Protein AF-A0A067D7I5-F1 (afdb_monomer)

InterPro domains:
  IPR001563 Peptidase S10, serine carboxypeptidase [PF00450] (2-165)
  IPR001563 Peptidase S10, serine carboxypeptidase [PTHR11802] (3-163)
  IPR029058 Alpha/Beta hydrolase fold [G3DSA:3.40.50.1820] (1-76)
  IPR029058 Alpha/Beta hydrolase fold [SSF53474] (3-165)

Sequence (166 aa):
MQVGNALTDDYHDYLGLFQFWWSAGLISDDTYKQLKLLCDYESFIHPSCTASVSQSNRLLKRMHVVGHASEKYDPCTEKHSVVYFNQPEVQKALHVIPAVALAKWETCRIVLDIYHELIHSGLRIWMFSGDTDAVIPVTSARYSIDALNLPTVKPWRAWYDEGQVG

pLDDT: mean 77.93, std 16.12, range [40.12, 95.25]

Radius of gyration: 19.6 Å; Cα contacts (8 Å, |Δi|>4): 147; chains: 1; bounding box: 44×46×52 Å

Mean predicted aligned error: 10.67 Å

Organism: Citrus sinensis (NCBI:txid2711)

Structure (mmCIF, N/CA/C/O backbone):
data_AF-A0A067D7I5-F1
#
_entry.id   AF-A0A067D7I5-F1
#
loop_
_atom_site.group_PDB
_atom_site.id
_atom_site.type_symbol
_atom_site.label_atom_id
_atom_site.label_alt_id
_atom_site.label_comp_id
_atom_site.label_asym_id
_atom_site.label_entity_id
_atom_site.label_seq_id
_atom_site.pdbx_PDB_ins_code
_atom_site.Cartn_x
_atom_site.Cartn_y
_atom_site.Cartn_z
_atom_site.occupancy
_atom_site.B_iso_or_equiv
_atom_site.auth_seq_id
_atom_site.auth_comp_id
_atom_site.auth_asym_id
_atom_site.auth_atom_id
_atom_site.pdbx_PDB_model_num
ATOM 1 N N . MET A 1 1 ? -11.724 -12.106 1.707 1.00 86.38 1 MET A N 1
ATOM 2 C CA . MET A 1 1 ? -11.006 -11.027 2.418 1.00 86.38 1 MET A CA 1
ATOM 3 C C . MET A 1 1 ? -10.696 -9.914 1.432 1.00 86.38 1 MET A C 1
ATOM 5 O O . MET A 1 1 ? -10.437 -10.227 0.275 1.00 86.38 1 MET A O 1
ATOM 9 N N . GLN A 1 2 ? -10.782 -8.656 1.856 1.00 87.44 2 GLN A N 1
ATOM 10 C CA . GLN A 1 2 ? -10.393 -7.482 1.069 1.00 87.44 2 GLN A CA 1
ATOM 11 C C . GLN A 1 2 ? -9.340 -6.711 1.870 1.00 87.44 2 GLN A C 1
ATOM 13 O O . GLN A 1 2 ? -9.524 -6.556 3.076 1.00 87.44 2 GLN A O 1
ATOM 18 N N . VAL A 1 3 ? -8.258 -6.272 1.227 1.00 87.19 3 VAL A N 1
ATOM 19 C CA . VAL A 1 3 ? -7.177 -5.515 1.873 1.00 87.19 3 VAL A CA 1
ATOM 20 C C . VAL A 1 3 ? -6.744 -4.353 0.990 1.00 87.19 3 VAL A C 1
ATOM 22 O O . VAL A 1 3 ? -6.493 -4.546 -0.199 1.00 87.19 3 VAL A O 1
ATOM 25 N N . GLY A 1 4 ? -6.669 -3.166 1.590 1.00 86.69 4 GLY A N 1
ATOM 26 C CA . GLY A 1 4 ? -6.208 -1.939 0.952 1.00 86.69 4 GLY A CA 1
ATOM 27 C C . GLY A 1 4 ? -4.798 -1.586 1.399 1.00 86.69 4 GLY A C 1
ATOM 28 O O . GLY A 1 4 ? -4.535 -1.669 2.596 1.00 86.69 4 GLY A O 1
ATOM 29 N N . ASN A 1 5 ? -3.926 -1.197 0.462 1.00 85.50 5 ASN A N 1
ATOM 30 C CA . ASN A 1 5 ? -2.568 -0.704 0.740 1.00 85.50 5 ASN A CA 1
ATOM 31 C C . ASN A 1 5 ? -1.825 -1.614 1.736 1.00 85.50 5 ASN A C 1
ATOM 33 O O . ASN A 1 5 ? -1.313 -1.181 2.765 1.00 85.50 5 ASN A O 1
ATOM 37 N N . ALA A 1 6 ? -1.871 -2.916 1.448 1.00 83.75 6 ALA A N 1
ATOM 38 C CA . ALA A 1 6 ? -1.373 -3.955 2.330 1.00 83.75 6 ALA A CA 1
ATOM 39 C C . ALA A 1 6 ? 0.156 -3.917 2.417 1.00 83.75 6 ALA A C 1
ATOM 41 O O . ALA A 1 6 ? 0.813 -4.097 1.396 1.00 83.75 6 ALA A O 1
ATOM 42 N N . LEU A 1 7 ? 0.692 -3.769 3.631 1.00 81.81 7 LEU A N 1
ATOM 43 C CA . LEU A 1 7 ? 2.047 -4.227 3.934 1.00 81.81 7 LEU A CA 1
ATOM 44 C C . LEU A 1 7 ? 2.028 -5.765 3.893 1.00 81.81 7 LEU A C 1
ATOM 46 O O . LEU A 1 7 ? 1.116 -6.388 4.449 1.00 81.81 7 LEU A O 1
ATOM 50 N N . THR A 1 8 ? 2.956 -6.354 3.154 1.00 81.25 8 THR A N 1
ATOM 51 C CA . THR A 1 8 ? 2.948 -7.767 2.750 1.00 81.25 8 THR A CA 1
ATOM 52 C C . THR A 1 8 ? 4.254 -8.480 3.039 1.00 81.25 8 THR A C 1
ATOM 54 O O . THR A 1 8 ? 4.208 -9.623 3.484 1.00 81.25 8 THR A O 1
ATOM 57 N N . ASP A 1 9 ? 5.377 -7.837 2.736 1.00 81.44 9 ASP A N 1
ATOM 58 C CA . ASP A 1 9 ? 6.712 -8.257 3.124 1.00 81.44 9 ASP A CA 1
ATOM 59 C C . ASP A 1 9 ? 7.674 -7.080 2.948 1.00 81.44 9 ASP A C 1
ATOM 61 O O . ASP A 1 9 ? 7.632 -6.350 1.955 1.00 81.44 9 ASP A O 1
ATOM 65 N N . ASP A 1 10 ? 8.575 -6.919 3.912 1.00 80.81 10 ASP A N 1
ATOM 66 C CA . ASP A 1 10 ? 9.454 -5.755 3.986 1.00 80.81 10 ASP A CA 1
ATOM 67 C C . ASP A 1 10 ? 10.277 -5.534 2.694 1.00 80.81 10 ASP A C 1
ATOM 69 O O . ASP A 1 10 ? 10.446 -4.398 2.249 1.00 80.81 10 ASP A O 1
ATOM 73 N N . TYR A 1 11 ? 10.745 -6.606 2.044 1.00 83.75 11 TYR A N 1
ATOM 74 C CA . TYR A 1 11 ? 11.617 -6.515 0.869 1.00 83.75 11 TYR A CA 1
ATOM 75 C C . TYR A 1 11 ? 10.894 -5.948 -0.363 1.00 83.75 11 TYR A C 1
ATOM 77 O O . TYR A 1 11 ? 11.333 -4.948 -0.946 1.00 83.75 11 TYR A O 1
ATOM 85 N N . HIS A 1 12 ? 9.784 -6.566 -0.780 1.00 86.69 12 HIS A N 1
ATOM 86 C CA . HIS A 1 12 ? 9.034 -6.106 -1.953 1.00 86.69 12 HIS A CA 1
ATOM 87 C C . HIS A 1 12 ? 8.353 -4.765 -1.687 1.00 86.69 12 HIS A C 1
ATOM 89 O O . HIS A 1 12 ? 8.267 -3.930 -2.598 1.00 86.69 12 HIS A O 1
ATOM 95 N N . ASP A 1 13 ? 7.950 -4.516 -0.439 1.00 86.00 13 ASP A N 1
ATOM 96 C CA . ASP A 1 13 ? 7.369 -3.242 -0.051 1.00 86.00 13 ASP A CA 1
ATOM 97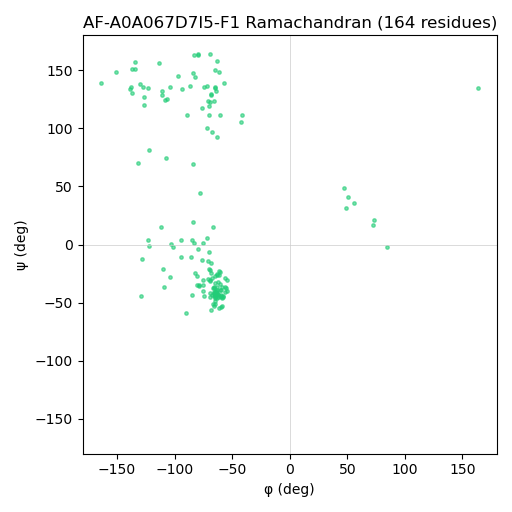 C C . ASP A 1 13 ? 8.387 -2.099 -0.160 1.00 86.00 13 ASP A C 1
ATOM 99 O O . ASP A 1 13 ? 8.047 -1.053 -0.725 1.00 86.00 13 ASP A O 1
ATOM 103 N N . TYR A 1 14 ? 9.647 -2.296 0.248 1.00 85.69 14 TYR A N 1
ATOM 104 C CA . TYR A 1 14 ? 10.714 -1.304 0.051 1.00 85.69 14 TYR A CA 1
ATOM 105 C C . TYR A 1 14 ? 11.092 -1.105 -1.412 1.00 85.69 14 TYR A C 1
ATOM 107 O O . TYR A 1 14 ? 11.236 0.037 -1.868 1.00 85.69 14 TYR A O 1
ATOM 115 N N . LEU A 1 15 ? 11.215 -2.193 -2.172 1.00 88.12 15 LEU A N 1
ATOM 116 C CA . LEU A 1 15 ? 11.519 -2.116 -3.597 1.00 88.12 15 LEU A CA 1
ATOM 117 C C . LEU A 1 15 ? 10.455 -1.291 -4.337 1.00 88.12 15 LEU A C 1
ATOM 119 O O . LEU A 1 15 ? 10.787 -0.396 -5.125 1.00 88.12 15 LEU A O 1
ATOM 123 N N . GLY A 1 16 ? 9.182 -1.556 -4.036 1.00 89.62 16 GLY A N 1
ATOM 124 C CA . GLY A 1 16 ? 8.046 -0.809 -4.555 1.00 89.62 16 GLY A CA 1
ATOM 125 C C . GLY A 1 16 ? 8.030 0.642 -4.099 1.00 89.62 16 GLY A C 1
ATOM 126 O O . GLY A 1 16 ? 7.830 1.528 -4.935 1.00 89.62 16 GLY A O 1
ATOM 127 N N . LEU A 1 17 ? 8.312 0.906 -2.824 1.00 87.56 17 LEU A N 1
ATOM 128 C CA . LEU A 1 17 ? 8.362 2.251 -2.258 1.00 87.56 17 LEU A CA 1
ATOM 129 C C . LEU A 1 17 ? 9.389 3.129 -2.970 1.00 87.56 17 LEU A C 1
ATOM 131 O O . LEU A 1 17 ? 9.070 4.218 -3.455 1.00 87.56 17 LEU A O 1
ATOM 135 N N . PHE A 1 18 ? 10.627 2.649 -3.071 1.00 88.94 18 PHE A N 1
ATOM 136 C CA . PHE A 1 18 ? 11.706 3.407 -3.694 1.00 88.94 18 PHE A CA 1
ATOM 137 C C 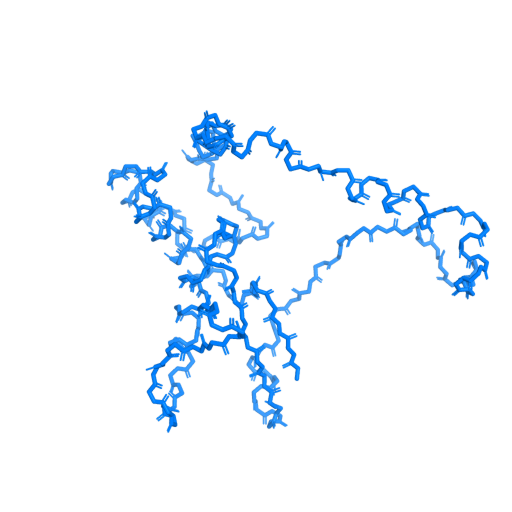. PHE A 1 18 ? 11.457 3.609 -5.186 1.00 88.94 18 PHE A C 1
ATOM 139 O O . PHE A 1 18 ? 11.731 4.692 -5.707 1.00 88.94 18 PHE A O 1
ATOM 146 N N . GLN A 1 19 ? 10.897 2.604 -5.872 1.00 91.50 19 GLN A N 1
ATOM 147 C CA . GLN A 1 19 ? 10.495 2.750 -7.270 1.00 91.50 19 GLN A CA 1
ATOM 148 C C . GLN A 1 19 ? 9.410 3.820 -7.424 1.00 91.50 19 GLN A C 1
ATOM 150 O O . GLN A 1 19 ? 9.512 4.656 -8.324 1.00 91.50 19 GLN A O 1
ATOM 155 N N . PHE A 1 20 ? 8.395 3.818 -6.559 1.00 91.44 20 PHE A N 1
ATOM 156 C CA . PHE A 1 20 ? 7.320 4.802 -6.600 1.00 91.44 20 PHE A CA 1
ATOM 157 C C . PHE A 1 20 ? 7.872 6.210 -6.423 1.00 91.44 20 PHE A C 1
ATOM 159 O O . PHE A 1 20 ? 7.681 7.043 -7.303 1.00 91.44 20 PHE A O 1
ATOM 166 N N . TRP A 1 21 ? 8.637 6.458 -5.356 1.00 88.50 21 TRP A N 1
ATOM 167 C CA . TRP A 1 21 ? 9.231 7.771 -5.099 1.00 88.50 21 TRP A CA 1
ATOM 168 C C . TRP A 1 21 ? 10.090 8.265 -6.259 1.00 88.50 21 TRP A C 1
ATOM 170 O O . TRP A 1 21 ? 10.033 9.444 -6.603 1.00 88.50 21 TRP A O 1
ATOM 180 N N . TRP A 1 22 ? 10.877 7.384 -6.874 1.00 91.12 22 TRP A N 1
ATOM 181 C CA . TRP A 1 22 ? 11.697 7.739 -8.027 1.00 91.12 22 TRP A CA 1
ATOM 182 C C . TRP A 1 22 ? 10.838 8.075 -9.254 1.00 91.12 22 TRP A C 1
ATOM 184 O O . TRP A 1 22 ? 10.974 9.152 -9.831 1.00 91.12 22 TRP A O 1
ATOM 194 N N . SER A 1 23 ? 9.901 7.196 -9.615 1.00 93.06 23 SER A N 1
ATOM 195 C CA . SER A 1 23 ? 9.038 7.372 -10.793 1.00 93.06 23 SER A CA 1
ATOM 196 C C . SER A 1 23 ? 8.051 8.540 -10.668 1.00 93.06 23 SER A C 1
ATOM 198 O O . SER A 1 23 ? 7.716 9.168 -11.669 1.00 93.06 23 SER A O 1
ATOM 200 N N . ALA A 1 24 ? 7.640 8.875 -9.442 1.00 89.19 24 ALA A N 1
ATOM 201 C CA . ALA A 1 24 ? 6.805 10.027 -9.117 1.00 89.19 24 ALA A CA 1
ATOM 202 C C . ALA A 1 24 ? 7.610 11.336 -8.965 1.00 89.19 24 ALA A C 1
ATOM 204 O O . ALA A 1 24 ? 7.036 12.378 -8.653 1.00 89.19 24 ALA A O 1
ATOM 205 N N . GLY A 1 25 ? 8.935 11.307 -9.167 1.00 87.12 25 GLY A N 1
ATOM 206 C CA . GLY A 1 25 ? 9.796 12.493 -9.120 1.00 87.12 25 GLY A CA 1
ATOM 207 C C . GLY A 1 25 ? 10.043 13.055 -7.715 1.00 87.12 25 GLY A C 1
ATOM 208 O O . GLY A 1 25 ? 10.405 14.223 -7.575 1.00 87.12 25 GLY A O 1
ATOM 209 N N . LEU A 1 26 ? 9.851 12.250 -6.669 1.00 84.06 26 LEU A N 1
ATOM 210 C CA . LEU A 1 26 ? 10.039 12.652 -5.270 1.00 84.06 26 LEU A CA 1
ATOM 211 C C . LEU A 1 26 ? 11.503 12.576 -4.821 1.00 84.06 26 LEU A C 1
ATOM 213 O O . LEU A 1 26 ? 11.893 13.281 -3.889 1.00 84.06 26 LEU A O 1
ATOM 217 N N . ILE A 1 27 ? 12.311 11.739 -5.476 1.00 83.38 27 ILE A N 1
ATOM 218 C CA . ILE A 1 27 ? 13.741 11.541 -5.196 1.00 83.38 27 ILE A CA 1
ATOM 219 C C . ILE A 1 27 ? 14.562 11.538 -6.492 1.00 83.38 27 ILE A C 1
ATOM 221 O O . ILE A 1 27 ? 14.039 11.253 -7.566 1.00 83.38 27 ILE A O 1
ATOM 225 N N . SER A 1 28 ? 15.860 11.843 -6.393 1.00 87.75 28 SER A N 1
ATOM 226 C CA . SER A 1 28 ? 16.780 11.789 -7.536 1.00 87.75 28 SER A CA 1
ATOM 227 C C . SER A 1 28 ? 17.250 10.362 -7.840 1.00 87.75 28 SER A C 1
ATOM 229 O O . SER A 1 28 ? 17.181 9.477 -6.985 1.00 87.75 28 SER A O 1
ATOM 231 N N . ASP A 1 29 ? 17.809 10.157 -9.036 1.00 91.62 29 ASP A N 1
ATOM 232 C CA . ASP A 1 29 ? 18.437 8.893 -9.447 1.00 91.62 29 ASP A CA 1
ATOM 233 C C . ASP A 1 29 ? 19.519 8.419 -8.465 1.00 91.62 29 ASP A C 1
ATOM 235 O O . ASP A 1 29 ? 19.626 7.226 -8.179 1.00 91.62 29 ASP A O 1
ATOM 239 N N . ASP A 1 30 ? 20.326 9.343 -7.938 1.00 88.50 30 ASP A N 1
ATOM 240 C CA . ASP A 1 30 ? 21.393 9.016 -6.989 1.00 88.50 30 ASP A CA 1
ATOM 241 C C . ASP A 1 30 ? 20.820 8.571 -5.641 1.00 88.50 30 ASP A C 1
ATOM 243 O O . ASP A 1 30 ? 21.275 7.575 -5.076 1.00 88.50 30 ASP A O 1
ATOM 247 N N . THR A 1 31 ? 19.775 9.250 -5.157 1.00 84.19 31 THR A N 1
ATOM 248 C CA . THR A 1 31 ? 19.056 8.840 -3.946 1.00 84.19 31 THR A CA 1
ATOM 249 C C . THR A 1 31 ? 18.409 7.470 -4.138 1.00 84.19 31 THR A C 1
ATOM 251 O O . THR A 1 31 ? 18.534 6.618 -3.265 1.00 84.19 31 THR A O 1
ATOM 254 N N . TYR A 1 32 ? 17.779 7.215 -5.286 1.00 87.88 32 TYR A N 1
ATOM 255 C CA . TYR A 1 32 ? 17.171 5.920 -5.597 1.00 87.88 32 TYR A CA 1
ATOM 256 C C . TYR A 1 32 ? 18.195 4.775 -5.582 1.00 87.88 32 TYR A C 1
ATOM 258 O O . TYR A 1 32 ? 17.957 3.740 -4.958 1.00 87.88 32 TYR A O 1
ATOM 266 N N . LYS A 1 33 ? 19.371 4.970 -6.195 1.00 87.88 33 LYS A N 1
ATOM 267 C CA . LYS A 1 33 ? 20.467 3.983 -6.170 1.00 87.88 33 LYS A CA 1
ATOM 268 C C . LYS A 1 33 ? 20.977 3.722 -4.754 1.00 87.88 33 LYS A C 1
ATOM 270 O O . LYS A 1 33 ? 21.221 2.572 -4.401 1.00 87.88 33 LYS A O 1
ATOM 275 N N . GLN A 1 34 ? 21.143 4.772 -3.950 1.00 85.56 34 GLN A N 1
ATOM 276 C CA . GLN A 1 34 ? 21.597 4.632 -2.566 1.00 85.56 34 GLN A CA 1
ATOM 277 C C . GLN A 1 34 ? 20.583 3.888 -1.700 1.00 85.56 34 GLN A C 1
ATOM 279 O O . GLN A 1 34 ? 20.979 3.009 -0.942 1.00 85.56 34 GLN A O 1
ATOM 284 N N . LEU A 1 35 ? 19.293 4.211 -1.827 1.00 82.81 35 LEU A N 1
ATOM 285 C CA . LEU A 1 35 ? 18.230 3.551 -1.070 1.00 82.81 35 LEU A CA 1
ATOM 286 C C . LEU A 1 35 ? 18.188 2.051 -1.354 1.00 82.81 35 LEU A C 1
ATOM 288 O O . LEU A 1 35 ? 18.157 1.275 -0.406 1.00 82.81 35 LEU A O 1
ATOM 292 N N . LYS A 1 36 ? 18.303 1.654 -2.626 1.00 82.19 36 LYS A N 1
ATOM 293 C CA . LYS A 1 36 ? 18.381 0.236 -2.993 1.00 82.19 36 LYS A CA 1
ATOM 294 C C . LYS A 1 36 ? 19.568 -0.482 -2.352 1.00 82.19 36 LYS A C 1
ATOM 296 O O . LYS A 1 36 ? 19.449 -1.548 -1.775 1.00 82.19 36 LYS A O 1
ATOM 301 N N . LEU A 1 37 ? 20.750 0.125 -2.394 1.00 81.94 37 LEU A N 1
ATOM 302 C CA . LEU A 1 37 ? 21.943 -0.520 -1.839 1.00 81.94 37 LEU A CA 1
ATOM 303 C C . LEU A 1 37 ? 21.931 -0.624 -0.309 1.00 81.94 37 LEU A C 1
ATOM 305 O O . LEU A 1 37 ? 22.556 -1.529 0.238 1.00 81.94 37 LEU A O 1
ATOM 309 N N . LEU A 1 38 ? 21.289 0.326 0.372 1.00 78.38 38 LEU A N 1
ATOM 310 C CA . LEU A 1 38 ? 21.410 0.482 1.820 1.00 78.38 38 LEU A CA 1
ATOM 311 C C . LEU A 1 38 ? 20.204 -0.030 2.601 1.00 78.38 38 LEU A C 1
ATOM 313 O O . LEU A 1 38 ? 20.384 -0.395 3.757 1.00 78.38 38 LEU A O 1
ATOM 317 N N . CYS A 1 39 ? 19.005 -0.020 2.015 1.00 77.06 39 CYS A N 1
ATOM 318 C CA . CYS A 1 39 ? 17.770 -0.246 2.762 1.00 77.06 39 CYS A CA 1
ATOM 319 C C . CYS A 1 39 ? 16.917 -1.423 2.243 1.00 77.06 39 CYS A C 1
ATOM 321 O O . CYS A 1 39 ? 15.839 -1.638 2.783 1.00 77.06 39 CYS A O 1
ATOM 323 N N . ASP A 1 40 ? 17.359 -2.189 1.234 1.00 69.62 40 ASP A N 1
ATOM 324 C CA . ASP A 1 40 ? 16.553 -3.274 0.631 1.00 69.62 40 ASP A CA 1
ATOM 325 C C . ASP A 1 40 ? 16.165 -4.399 1.620 1.00 69.62 40 ASP A C 1
ATOM 327 O O . ASP A 1 40 ? 15.175 -5.081 1.396 1.00 69.62 40 ASP A O 1
ATOM 331 N N . TYR A 1 41 ? 16.912 -4.599 2.714 1.00 69.50 41 TYR A N 1
ATOM 332 C CA . TYR A 1 41 ? 16.660 -5.658 3.717 1.00 69.50 41 TYR A CA 1
ATOM 333 C C . TYR A 1 41 ? 16.208 -5.120 5.079 1.00 69.50 41 TYR A C 1
ATOM 335 O O . TYR A 1 41 ? 16.302 -5.808 6.097 1.00 69.50 41 TYR A O 1
ATOM 343 N N . GLU A 1 42 ? 15.798 -3.860 5.118 1.00 72.69 42 GLU A N 1
ATOM 344 C CA . GLU A 1 42 ? 15.330 -3.221 6.341 1.00 72.69 42 GLU A CA 1
ATOM 345 C C . GLU A 1 42 ? 13.893 -3.620 6.639 1.00 72.69 42 GLU A C 1
ATOM 347 O O . GLU A 1 42 ? 13.191 -4.095 5.754 1.00 72.69 42 GLU A O 1
ATOM 352 N N . SER A 1 43 ? 13.445 -3.399 7.876 1.00 67.44 43 SER A N 1
ATOM 353 C CA . SER A 1 43 ? 12.035 -3.581 8.213 1.00 67.44 43 SER A CA 1
ATOM 354 C C . SER A 1 43 ? 11.266 -2.274 8.092 1.00 67.44 43 SER A C 1
ATOM 356 O O . SER A 1 43 ? 11.693 -1.256 8.642 1.00 67.44 43 SER A O 1
ATOM 358 N N . PHE A 1 44 ? 10.097 -2.308 7.449 1.00 65.25 44 PHE A N 1
ATOM 359 C CA . PHE A 1 44 ? 9.205 -1.154 7.352 1.00 65.25 44 PHE A CA 1
ATOM 360 C C . PHE A 1 44 ? 8.714 -0.720 8.740 1.00 65.25 44 PHE A C 1
ATOM 362 O O . PHE A 1 44 ? 8.528 0.467 9.015 1.00 65.25 44 PHE A O 1
ATOM 369 N N . ILE A 1 45 ? 8.557 -1.690 9.643 1.00 61.09 45 ILE A N 1
ATOM 370 C CA . ILE A 1 45 ? 8.111 -1.493 11.026 1.00 61.09 45 ILE A CA 1
ATOM 371 C C . ILE A 1 45 ? 9.251 -0.990 11.923 1.00 61.09 45 ILE A C 1
ATOM 373 O O . ILE A 1 45 ? 9.032 -0.178 12.828 1.00 61.09 45 ILE A O 1
ATOM 377 N N . HIS A 1 46 ? 10.477 -1.449 11.671 1.00 60.34 46 HIS A N 1
ATOM 378 C CA . HIS A 1 46 ? 11.665 -1.105 12.453 1.00 60.34 46 HIS A CA 1
ATOM 379 C C . HIS A 1 46 ? 12.833 -0.683 11.549 1.00 60.34 46 HIS A C 1
ATOM 381 O O . HIS A 1 46 ? 13.827 -1.406 11.456 1.00 60.34 46 HIS A O 1
ATOM 387 N N . PRO A 1 47 ? 12.751 0.492 10.899 1.00 62.72 47 PRO A N 1
ATOM 388 C CA . PRO A 1 47 ? 13.790 0.927 9.980 1.00 62.72 47 PRO A CA 1
ATOM 389 C C . PRO A 1 47 ? 15.064 1.279 10.753 1.00 62.72 47 PRO A C 1
ATOM 391 O O . PRO A 1 47 ? 15.075 2.201 11.574 1.00 62.72 47 PRO A O 1
ATOM 394 N N . SER A 1 48 ? 16.162 0.582 10.469 1.00 60.34 48 SER A N 1
ATOM 395 C CA . SER A 1 48 ? 17.501 0.914 10.966 1.00 60.34 48 SER A CA 1
ATOM 396 C C . SER A 1 48 ? 18.298 1.777 9.973 1.00 60.34 48 SER A C 1
ATOM 398 O O . SER A 1 48 ? 19.291 2.414 10.346 1.00 60.34 48 SER A O 1
ATOM 400 N N . CYS A 1 49 ? 17.794 1.916 8.738 1.00 64.38 49 CYS A N 1
ATOM 401 C CA . CYS A 1 49 ? 18.337 2.80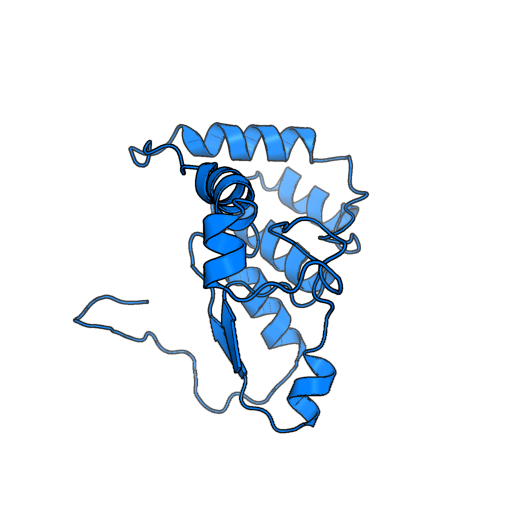3 7.708 1.00 64.38 49 CYS A CA 1
ATOM 402 C C . CYS A 1 49 ? 18.259 4.284 8.127 1.00 64.38 49 CYS A C 1
ATOM 404 O O . CYS A 1 49 ? 17.283 4.992 7.885 1.00 64.38 49 CYS A O 1
ATOM 406 N N . THR A 1 50 ? 19.322 4.799 8.742 1.00 54.72 50 THR A N 1
ATOM 407 C CA . THR A 1 50 ? 19.426 6.207 9.174 1.00 54.72 50 THR A CA 1
ATOM 408 C C . THR A 1 50 ? 19.919 7.152 8.072 1.00 54.72 50 THR A C 1
ATOM 410 O O . THR A 1 50 ? 19.817 8.373 8.216 1.00 54.72 50 THR A O 1
ATOM 413 N N . ALA A 1 51 ? 20.409 6.621 6.947 1.00 51.84 51 ALA A N 1
ATOM 414 C CA . ALA A 1 51 ? 21.092 7.397 5.910 1.00 51.84 51 ALA A CA 1
ATOM 415 C C . ALA A 1 51 ? 20.182 8.370 5.125 1.00 51.84 51 ALA A C 1
ATOM 417 O O . ALA A 1 51 ? 20.681 9.359 4.590 1.00 51.84 51 ALA A O 1
ATOM 418 N N . SER A 1 52 ? 18.859 8.158 5.086 1.00 50.56 52 SER A N 1
ATOM 419 C CA . SER A 1 52 ? 17.939 8.980 4.274 1.00 50.56 52 SER A CA 1
ATOM 420 C C . SER A 1 52 ? 16.735 9.554 5.022 1.00 50.56 52 SER A C 1
ATOM 422 O O . SER A 1 52 ? 16.109 10.481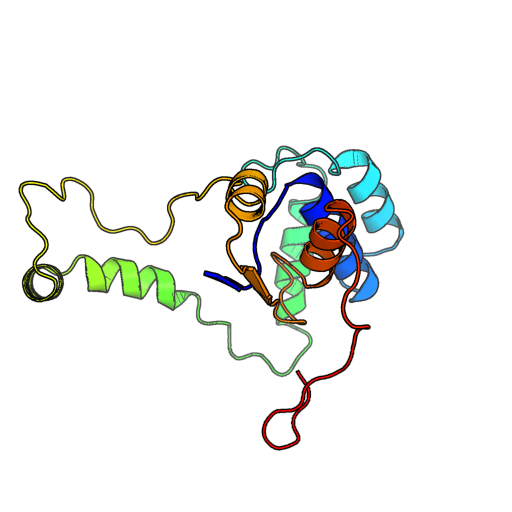 4.513 1.00 50.56 52 SER A O 1
ATOM 424 N N . VAL A 1 53 ? 16.435 9.111 6.249 1.00 49.44 53 VAL A N 1
ATOM 425 C CA . VAL A 1 53 ? 15.259 9.577 7.016 1.00 49.44 53 VAL A CA 1
ATOM 426 C C . VAL A 1 53 ? 15.261 11.103 7.188 1.00 49.44 53 VAL A C 1
ATOM 428 O O . VAL A 1 53 ? 14.205 11.730 7.221 1.00 49.44 53 VAL A O 1
ATOM 431 N N . SER A 1 54 ? 16.433 11.749 7.209 1.00 46.22 54 SER A N 1
ATOM 432 C CA . SER A 1 54 ? 16.538 13.215 7.256 1.00 46.22 54 SER A CA 1
ATOM 433 C C . SER A 1 54 ? 16.227 13.921 5.922 1.00 46.22 54 SER A C 1
ATOM 435 O O . SER A 1 54 ? 15.706 15.039 5.946 1.00 46.22 54 SER A O 1
ATOM 437 N N . GLN A 1 55 ? 16.498 13.294 4.771 1.00 48.56 55 GLN A N 1
ATOM 438 C CA . GLN A 1 55 ? 16.173 13.825 3.440 1.00 48.56 55 GLN A CA 1
ATOM 439 C C . GLN A 1 55 ? 14.735 13.479 3.041 1.00 48.56 55 GLN A C 1
ATOM 441 O O . GLN A 1 55 ? 14.001 14.372 2.625 1.00 48.56 55 GLN A O 1
ATOM 446 N N . SER A 1 56 ? 14.283 12.249 3.285 1.00 50.47 56 SER A N 1
ATOM 447 C CA . SER A 1 56 ? 12.913 11.793 3.021 1.00 50.47 56 SER A CA 1
ATOM 448 C C . SER A 1 56 ? 11.888 12.563 3.860 1.00 50.47 56 SER A C 1
ATOM 450 O O . SER A 1 56 ? 10.901 13.052 3.317 1.00 50.47 56 SER A O 1
ATOM 452 N N . ASN A 1 57 ? 12.165 12.833 5.147 1.00 48.91 57 ASN A N 1
ATOM 453 C CA . ASN A 1 57 ? 11.309 13.702 5.971 1.00 48.91 57 ASN A CA 1
ATOM 454 C C . ASN A 1 57 ? 11.280 15.163 5.493 1.00 48.91 57 ASN A C 1
ATOM 456 O O . ASN A 1 57 ? 10.307 15.873 5.744 1.00 48.91 57 ASN A O 1
ATOM 460 N N . ARG A 1 58 ? 12.336 15.653 4.829 1.00 46.81 58 ARG A N 1
ATOM 461 C CA . ARG A 1 58 ? 12.349 16.997 4.222 1.00 46.81 58 ARG A CA 1
ATOM 462 C C . ARG A 1 58 ? 11.591 17.025 2.894 1.00 46.81 58 ARG A C 1
ATOM 464 O O . ARG A 1 58 ? 10.944 18.030 2.607 1.00 46.81 58 ARG A O 1
ATOM 471 N N . LEU A 1 59 ? 11.646 15.946 2.116 1.00 49.62 59 LEU A N 1
ATOM 472 C CA . LEU A 1 59 ? 10.961 15.804 0.829 1.00 49.62 59 LEU A CA 1
ATOM 473 C C . LEU A 1 59 ? 9.452 15.575 1.010 1.00 49.62 59 LEU A C 1
ATOM 475 O O . LEU A 1 59 ? 8.672 16.309 0.413 1.00 49.62 59 LEU A O 1
ATOM 479 N N . LEU A 1 60 ? 9.029 14.713 1.943 1.00 48.91 60 LEU A N 1
ATOM 480 C CA . LEU A 1 60 ? 7.618 14.554 2.346 1.00 48.91 60 LEU A CA 1
ATOM 481 C C . LEU A 1 60 ? 7.024 15.858 2.917 1.00 48.91 60 LEU A C 1
ATOM 483 O O . LEU A 1 60 ? 5.865 16.195 2.670 1.00 48.91 60 LEU A O 1
ATOM 487 N N . LYS A 1 61 ? 7.834 16.665 3.620 1.00 47.09 61 LYS A N 1
ATOM 488 C CA . LYS A 1 61 ? 7.441 18.022 4.046 1.00 47.09 61 LYS A CA 1
ATOM 489 C C . LYS A 1 61 ? 7.350 19.024 2.889 1.00 47.09 61 LYS A C 1
ATOM 491 O O . LYS A 1 61 ? 6.557 19.954 2.979 1.00 47.09 61 LYS A O 1
ATOM 496 N N . ARG A 1 62 ? 8.135 18.864 1.816 1.00 45.19 62 ARG A N 1
ATOM 497 C CA . ARG A 1 62 ? 8.078 19.712 0.606 1.00 45.19 62 ARG A CA 1
ATOM 498 C C . ARG A 1 62 ? 6.946 19.329 -0.346 1.00 45.19 62 ARG A C 1
ATOM 500 O O . ARG A 1 62 ? 6.435 20.205 -1.036 1.00 45.19 62 ARG A O 1
ATOM 507 N N . MET A 1 63 ? 6.523 18.067 -0.342 1.00 45.72 63 MET A N 1
ATOM 508 C CA . MET A 1 63 ? 5.392 17.565 -1.131 1.00 45.72 63 MET A CA 1
ATOM 509 C C . MET A 1 63 ? 4.061 18.240 -0.752 1.00 45.72 63 MET A C 1
ATOM 511 O O . MET A 1 63 ? 3.176 18.367 -1.585 1.00 45.72 63 MET A O 1
ATOM 515 N N . HIS A 1 64 ? 3.968 18.795 0.461 1.00 47.62 64 HIS A N 1
ATOM 516 C CA . HIS A 1 64 ? 2.851 19.633 0.913 1.00 47.62 64 HIS A CA 1
ATOM 517 C C . HIS A 1 64 ? 2.767 21.025 0.246 1.00 47.62 64 HIS A C 1
ATOM 519 O O . HIS A 1 64 ? 1.830 21.767 0.530 1.00 47.62 64 HIS A O 1
ATOM 525 N N . VAL A 1 65 ? 3.744 21.432 -0.577 1.00 44.88 65 VAL A N 1
ATOM 526 C CA . VAL A 1 65 ? 3.848 22.819 -1.085 1.00 44.88 65 VAL A CA 1
ATOM 527 C C . VAL A 1 65 ? 3.542 22.940 -2.585 1.00 44.88 65 VAL A C 1
ATOM 529 O O . VAL A 1 65 ? 3.172 24.021 -3.039 1.00 44.88 65 VAL A O 1
ATOM 532 N N . VAL A 1 66 ? 3.643 21.863 -3.372 1.00 41.62 66 VAL A N 1
ATOM 533 C CA . VAL A 1 66 ? 3.441 21.909 -4.834 1.00 41.62 66 VAL A CA 1
ATOM 534 C C . VAL A 1 66 ? 2.116 21.248 -5.206 1.00 41.62 66 VAL A C 1
ATOM 536 O O . VAL A 1 66 ? 2.062 20.132 -5.703 1.00 41.62 66 VAL A O 1
ATOM 539 N N . GLY A 1 67 ? 1.030 21.962 -4.933 1.00 40.12 67 GLY A N 1
ATOM 540 C CA . GLY A 1 67 ? -0.319 21.587 -5.336 1.00 40.12 67 GLY A CA 1
ATOM 541 C C . GLY A 1 67 ? -1.341 22.374 -4.531 1.00 40.12 67 GLY A C 1
ATOM 542 O O . GLY A 1 67 ? -1.231 22.469 -3.315 1.00 40.12 67 GLY A O 1
ATOM 543 N N . HIS A 1 68 ? -2.367 22.917 -5.185 1.00 40.44 68 HIS A N 1
ATOM 544 C CA . HIS A 1 68 ? -3.541 23.489 -4.508 1.00 40.44 68 HIS A CA 1
ATOM 545 C C . HIS A 1 68 ? -4.391 22.424 -3.771 1.00 40.44 68 HIS A C 1
ATOM 547 O O . HIS A 1 68 ? -5.494 22.717 -3.332 1.00 40.44 68 HIS A O 1
ATOM 553 N N . ALA A 1 69 ? -3.860 21.216 -3.552 1.00 42.31 69 ALA A N 1
ATOM 554 C CA . ALA A 1 69 ? -4.299 20.284 -2.516 1.00 42.31 69 ALA A CA 1
ATOM 555 C C . ALA A 1 69 ? -3.737 20.704 -1.139 1.00 42.31 69 ALA A C 1
ATOM 557 O O . ALA A 1 69 ? -3.217 19.894 -0.379 1.00 42.31 69 ALA A O 1
ATOM 558 N N . SER A 1 70 ? -3.800 22.004 -0.829 1.00 42.94 70 SER A N 1
ATOM 559 C CA . SER A 1 70 ? -3.397 22.567 0.461 1.00 42.94 70 SER A CA 1
ATOM 560 C C . SER A 1 70 ? -4.511 22.477 1.505 1.00 42.94 70 SER A C 1
ATOM 562 O O . SER A 1 70 ? -4.482 23.209 2.498 1.00 42.94 70 SER A O 1
ATOM 564 N N . GLU A 1 71 ? -5.505 21.610 1.309 1.00 44.72 71 GLU A N 1
ATOM 565 C CA . GLU A 1 71 ? -6.190 21.054 2.464 1.00 44.72 71 GLU A CA 1
ATOM 566 C C . GLU A 1 71 ? -5.162 20.179 3.162 1.00 44.72 71 GLU A C 1
ATOM 568 O O . GLU A 1 71 ? -4.847 19.069 2.747 1.00 44.72 71 GLU A O 1
ATOM 573 N N . LYS A 1 72 ? -4.542 20.772 4.181 1.00 42.78 72 LYS A N 1
ATOM 574 C CA . LYS A 1 72 ? -3.707 20.095 5.161 1.00 42.78 72 LYS A CA 1
ATOM 575 C C . LYS A 1 72 ? -4.429 18.796 5.517 1.00 42.78 72 LYS A C 1
ATOM 577 O O . LYS A 1 72 ? -5.449 18.890 6.193 1.00 42.78 72 LYS A O 1
ATOM 582 N N . TYR A 1 73 ? -3.941 17.647 5.022 1.00 47.69 73 TYR A N 1
ATOM 583 C CA . TYR A 1 73 ? -4.439 16.322 5.403 1.00 47.69 73 TYR A CA 1
ATOM 584 C C . TYR A 1 73 ? -4.663 16.379 6.899 1.00 47.69 73 TYR A C 1
ATOM 586 O O . TYR A 1 73 ? -3.690 16.618 7.612 1.00 47.69 73 TYR A O 1
ATOM 594 N N . ASP A 1 74 ? -5.917 16.325 7.343 1.00 49.50 74 ASP A N 1
ATOM 595 C CA . ASP A 1 74 ? -6.224 16.550 8.741 1.00 49.50 74 ASP A CA 1
ATOM 596 C C . ASP A 1 74 ? -5.730 15.319 9.506 1.00 49.50 74 ASP A C 1
ATOM 598 O O . ASP A 1 74 ? -6.407 14.287 9.509 1.00 49.50 74 ASP A O 1
ATOM 602 N N . PRO A 1 75 ? -4.552 15.371 10.164 1.00 51.53 75 PRO A N 1
ATOM 603 C CA . PRO A 1 75 ? -4.047 14.217 10.893 1.00 51.53 75 PRO A CA 1
ATOM 604 C C . PRO A 1 75 ? -4.871 13.992 12.172 1.00 51.53 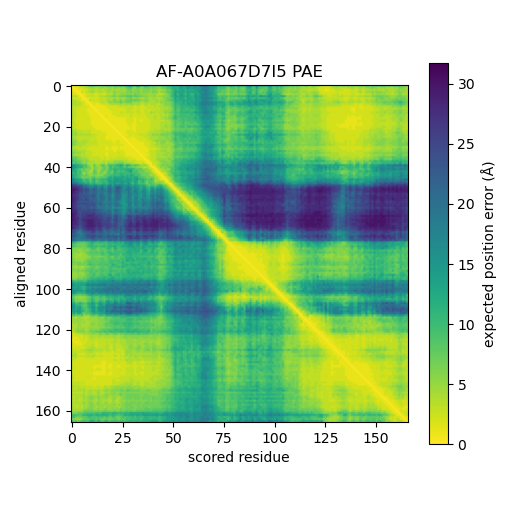75 PRO A C 1
ATOM 606 O O . PRO A 1 75 ? -4.504 13.183 13.026 1.00 51.53 75 PRO A O 1
ATOM 609 N N . CYS A 1 76 ? -5.947 14.759 12.371 1.00 51.38 76 CYS A N 1
ATOM 610 C CA . CYS A 1 76 ? -6.730 14.736 13.580 1.00 51.38 76 CYS A CA 1
ATOM 611 C C . CYS A 1 76 ? -7.722 13.569 13.651 1.00 51.38 76 CYS A C 1
ATOM 613 O O . CYS A 1 76 ? -8.278 13.373 14.724 1.00 51.38 76 CYS A O 1
ATOM 615 N N . THR A 1 77 ? -7.889 12.711 12.639 1.00 62.44 77 THR A N 1
ATOM 616 C CA . THR A 1 77 ? -8.698 11.481 12.797 1.00 62.44 77 THR A CA 1
ATOM 617 C C . THR A 1 77 ? -8.171 10.585 13.910 1.00 62.44 77 THR A C 1
ATOM 619 O O . THR A 1 77 ? -8.952 10.132 14.742 1.00 62.44 77 THR A O 1
ATOM 622 N N . GLU A 1 78 ? -6.857 10.381 13.997 1.00 69.62 78 GLU A N 1
ATOM 623 C CA . GLU A 1 78 ? -6.259 9.530 15.026 1.00 69.62 78 GLU A CA 1
ATOM 624 C C . GLU A 1 78 ? -6.459 10.120 16.427 1.00 69.62 78 GLU A C 1
ATOM 626 O O . GLU A 1 78 ? -7.005 9.472 17.320 1.00 69.62 78 GLU A O 1
ATOM 631 N N . LYS A 1 79 ? -6.066 11.385 16.621 1.00 75.44 79 LYS A N 1
ATOM 632 C CA . LYS A 1 79 ? -6.169 12.058 17.924 1.00 75.44 79 LYS A CA 1
ATOM 633 C C . LYS A 1 79 ? -7.619 12.214 18.368 1.00 75.44 79 LYS A C 1
ATOM 635 O O . LYS A 1 79 ? -7.914 12.002 19.543 1.00 75.44 79 LYS A O 1
ATOM 640 N N . HIS A 1 80 ? -8.522 12.554 17.448 1.00 81.69 80 HIS A N 1
ATOM 641 C CA . HIS A 1 80 ? -9.950 12.625 17.744 1.00 81.69 80 HIS A CA 1
ATOM 642 C C . HIS A 1 80 ? -10.515 11.248 18.086 1.00 81.69 80 HIS A C 1
ATOM 644 O O . HIS A 1 80 ? -11.269 11.149 19.049 1.00 81.69 80 HIS A O 1
ATOM 650 N N . SER A 1 81 ? -10.104 10.192 17.380 1.00 86.31 81 SER A N 1
ATOM 651 C CA . SER A 1 81 ? -10.540 8.818 17.653 1.00 86.31 81 SER A CA 1
ATOM 652 C C . SER A 1 81 ? -10.084 8.349 19.032 1.00 86.31 81 SER A C 1
ATOM 654 O O . SER A 1 81 ? -10.904 7.866 19.808 1.00 86.31 81 SER A O 1
ATOM 656 N N . VAL A 1 82 ? -8.818 8.581 19.401 1.00 86.94 82 VAL A N 1
ATOM 657 C CA . VAL A 1 82 ? -8.308 8.237 20.741 1.00 86.94 82 VAL A CA 1
ATOM 658 C C . VAL A 1 82 ? -9.093 8.964 21.829 1.00 86.94 82 VAL A C 1
ATOM 660 O O . VAL A 1 82 ? -9.456 8.353 22.831 1.00 86.94 82 VAL A O 1
ATOM 663 N N . VAL A 1 83 ? -9.391 10.252 21.649 1.00 88.75 83 VAL A N 1
ATOM 664 C CA . VAL A 1 83 ? -10.200 11.006 22.618 1.00 88.75 83 VAL A CA 1
ATOM 665 C C . VAL A 1 83 ? -11.627 10.459 22.682 1.00 88.75 83 VAL A C 1
ATOM 667 O O . VAL A 1 83 ? -12.121 10.201 23.774 1.00 88.75 83 VAL A O 1
ATOM 670 N N . TYR A 1 84 ? -12.277 10.259 21.536 1.00 89.25 84 TYR A N 1
ATOM 671 C CA . TYR A 1 84 ? -13.674 9.840 21.430 1.00 89.25 84 TYR A CA 1
ATOM 672 C C . TYR A 1 84 ? -13.910 8.427 21.982 1.00 89.25 84 TYR A C 1
ATOM 674 O O . TYR A 1 84 ? -14.752 8.242 22.859 1.00 89.25 84 TYR A O 1
ATOM 682 N N . PHE A 1 85 ? -13.124 7.436 21.552 1.00 90.75 85 PHE A N 1
ATOM 683 C CA . PHE A 1 85 ? -13.294 6.035 21.962 1.00 90.75 85 PHE A CA 1
ATOM 684 C C . PHE A 1 85 ? -12.910 5.762 23.421 1.00 90.75 85 PHE A C 1
ATOM 686 O O . PHE A 1 85 ? -13.277 4.723 23.972 1.00 90.75 85 PHE A O 1
ATOM 693 N N . ASN A 1 86 ? -12.208 6.689 24.077 1.00 91.56 86 ASN A N 1
ATOM 694 C CA . ASN A 1 86 ? -11.917 6.608 25.508 1.00 91.56 86 ASN A CA 1
ATOM 695 C C . ASN A 1 86 ? -12.927 7.375 26.390 1.00 91.56 86 ASN A C 1
ATOM 697 O O . ASN A 1 86 ? -12.753 7.407 27.609 1.00 91.56 86 ASN A O 1
ATOM 701 N N . GLN A 1 87 ? -13.989 7.969 25.827 1.00 93.38 87 GLN A N 1
ATOM 702 C CA . GLN A 1 87 ? -15.065 8.570 26.626 1.00 93.38 87 GLN A CA 1
ATOM 703 C C . GLN A 1 87 ? -15.931 7.483 27.293 1.00 93.38 87 GLN A C 1
ATOM 705 O O . GLN A 1 87 ? -16.329 6.529 26.617 1.00 93.38 87 GLN A O 1
ATOM 710 N N . PRO A 1 88 ? -16.302 7.622 28.584 1.00 91.62 88 PRO A N 1
ATOM 711 C CA . PRO A 1 88 ? -17.092 6.609 29.293 1.00 91.62 88 PRO A CA 1
ATOM 712 C C . PRO A 1 88 ? -18.452 6.328 28.646 1.00 91.62 88 PRO A C 1
ATOM 714 O O . PRO A 1 88 ? -18.913 5.189 28.623 1.00 91.62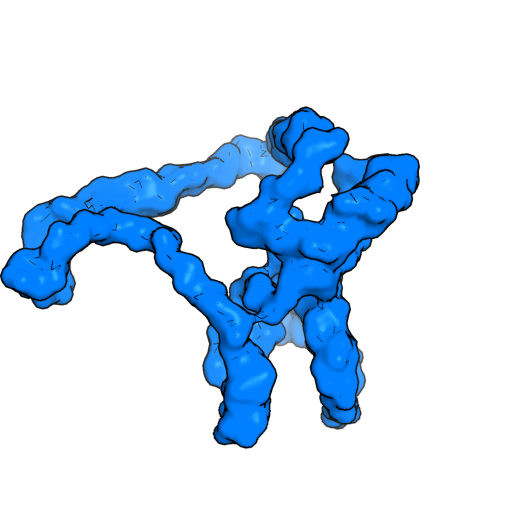 88 PRO A O 1
ATOM 717 N N . GLU A 1 89 ? -19.089 7.364 28.102 1.00 94.44 89 GLU A N 1
ATOM 718 C CA . GLU A 1 89 ? -20.382 7.272 27.417 1.00 94.44 89 GLU A CA 1
ATOM 719 C C . GLU A 1 89 ? -20.279 6.425 26.142 1.00 94.44 89 GLU A C 1
ATOM 721 O O . GLU A 1 89 ? -21.113 5.548 25.914 1.00 94.44 89 GLU A O 1
ATOM 726 N N . VAL A 1 90 ? -19.212 6.627 25.362 1.00 94.56 90 VAL A N 1
ATOM 727 C CA . VAL A 1 90 ? -18.925 5.875 24.132 1.00 94.56 90 VAL A CA 1
ATOM 728 C C . VAL A 1 90 ? -18.560 4.429 24.458 1.00 94.56 90 VAL A C 1
ATOM 730 O O . VAL A 1 90 ? -19.115 3.506 23.866 1.00 94.56 90 VAL A O 1
ATOM 733 N N . GLN A 1 91 ? -17.699 4.199 25.453 1.00 92.56 91 GLN A N 1
ATOM 734 C CA . GLN A 1 91 ? -17.345 2.848 25.899 1.00 92.56 91 GLN A CA 1
ATOM 735 C C . GLN A 1 91 ? -18.559 2.070 26.413 1.00 92.56 91 GLN A C 1
ATOM 737 O O . GLN A 1 91 ? -18.712 0.889 26.104 1.00 92.56 91 GLN A O 1
ATOM 742 N N . LYS A 1 92 ? -19.463 2.736 27.139 1.00 92.12 92 LYS A N 1
ATOM 743 C CA . LYS A 1 92 ? -20.724 2.139 27.586 1.00 92.12 92 LYS A CA 1
ATOM 744 C C . LYS A 1 92 ? -21.632 1.786 26.406 1.00 92.12 92 LYS A C 1
ATOM 746 O O . LYS A 1 92 ? -22.192 0.694 26.400 1.00 92.12 92 LYS A O 1
ATOM 751 N N . ALA A 1 93 ? -21.760 2.672 25.418 1.00 95.25 93 ALA A N 1
ATOM 752 C CA . ALA A 1 93 ? -22.560 2.430 24.215 1.00 95.25 93 ALA A CA 1
ATOM 753 C C . ALA A 1 93 ? -22.006 1.279 23.353 1.00 95.25 93 ALA A C 1
ATOM 755 O O . ALA A 1 93 ? -22.776 0.532 22.756 1.00 95.25 93 ALA A O 1
ATOM 756 N N . LEU A 1 94 ? -20.682 1.103 23.332 1.00 93.69 94 LEU A N 1
ATOM 757 C CA . LEU A 1 94 ? -19.992 -0.009 22.666 1.00 93.69 94 LEU A CA 1
ATOM 758 C C . LEU A 1 94 ? -19.901 -1.280 23.529 1.00 93.69 94 LEU A C 1
ATOM 760 O O . LEU A 1 94 ? -19.279 -2.256 23.114 1.00 93.69 94 LEU A O 1
ATOM 764 N N . HIS A 1 95 ? -20.510 -1.281 24.719 1.00 93.56 95 HIS A N 1
ATOM 765 C CA . HIS A 1 95 ? -20.497 -2.396 25.670 1.00 93.56 95 HIS A CA 1
ATOM 766 C C . HIS A 1 95 ? -19.087 -2.866 26.073 1.00 93.56 95 HIS A C 1
ATOM 768 O O . HIS A 1 95 ? -18.852 -4.055 26.296 1.00 93.56 95 HIS A O 1
ATOM 774 N N . VAL A 1 96 ? -18.138 -1.937 26.198 1.00 90.31 96 VAL A N 1
ATOM 775 C CA . VAL A 1 96 ? -16.795 -2.228 26.710 1.00 90.31 96 VAL A CA 1
ATOM 776 C C . VAL A 1 96 ? -16.900 -2.641 28.178 1.00 90.31 96 VAL A C 1
ATOM 778 O O . VAL A 1 96 ? -17.425 -1.899 29.005 1.00 90.31 96 VAL A O 1
ATOM 781 N N . ILE A 1 97 ? -16.390 -3.829 28.510 1.00 88.31 97 ILE A N 1
ATOM 782 C CA . ILE A 1 97 ? -16.390 -4.364 29.877 1.00 88.31 97 ILE A CA 1
ATOM 783 C C . ILE A 1 97 ? -15.102 -3.905 30.580 1.00 88.31 97 ILE A C 1
ATOM 785 O O . ILE A 1 97 ? -14.028 -4.412 30.237 1.00 88.31 97 ILE A O 1
ATOM 789 N N . PRO A 1 98 ? -15.163 -3.019 31.596 1.00 81.25 98 PRO A N 1
ATOM 790 C CA . PRO A 1 98 ? -13.959 -2.461 32.225 1.00 81.25 98 PRO A CA 1
ATOM 791 C C . PRO A 1 98 ? -13.059 -3.510 32.890 1.00 81.25 98 PRO A C 1
ATOM 793 O O . PRO A 1 98 ? -11.854 -3.317 32.995 1.00 81.25 98 PRO A O 1
ATOM 796 N N . ALA A 1 99 ? -13.631 -4.640 33.318 1.00 80.38 99 ALA A N 1
ATOM 797 C CA . ALA A 1 99 ? -12.882 -5.740 33.924 1.00 80.38 99 ALA A CA 1
ATOM 798 C C . ALA A 1 99 ? -11.980 -6.500 32.928 1.00 80.38 99 ALA A C 1
ATOM 800 O O . ALA A 1 99 ? -11.047 -7.174 33.353 1.00 80.38 99 ALA A O 1
ATOM 801 N N . VAL A 1 100 ? -12.260 -6.410 31.621 1.00 80.88 100 VAL A N 1
ATOM 802 C CA . VAL A 1 100 ? -11.522 -7.117 30.556 1.00 80.88 100 VAL A CA 1
ATOM 803 C C . VAL A 1 100 ? -10.688 -6.140 29.724 1.00 80.88 100 VAL A C 1
ATOM 805 O O . VAL A 1 100 ? -9.565 -6.450 29.332 1.00 80.88 100 VAL A O 1
ATOM 808 N N . ALA A 1 101 ? -11.201 -4.931 29.491 1.00 78.69 101 ALA A N 1
ATOM 809 C CA . ALA A 1 101 ? -10.512 -3.869 28.767 1.00 78.69 101 ALA A CA 1
ATOM 810 C C . ALA A 1 101 ? -9.563 -3.083 29.692 1.00 78.69 101 ALA A C 1
ATOM 812 O O . ALA A 1 101 ? -9.802 -1.924 30.020 1.00 78.69 101 ALA A O 1
ATOM 813 N N . LEU A 1 102 ? -8.479 -3.736 30.129 1.00 73.00 102 LEU A N 1
ATOM 814 C CA . LEU A 1 102 ? -7.470 -3.140 31.020 1.00 73.00 102 LEU A CA 1
ATOM 815 C C . LEU A 1 102 ? -6.651 -2.024 30.348 1.00 73.00 102 LEU A C 1
ATOM 817 O O . LEU A 1 102 ? -6.094 -1.166 31.032 1.00 73.00 102 LEU A O 1
ATOM 821 N N . ALA A 1 103 ? -6.560 -2.046 29.017 1.00 78.62 103 ALA A N 1
ATOM 822 C CA . ALA A 1 103 ? -5.847 -1.047 28.234 1.00 78.62 103 ALA A CA 1
ATOM 823 C C . ALA A 1 103 ? -6.805 0.019 27.690 1.00 78.62 103 ALA A C 1
ATOM 825 O O . ALA A 1 103 ? -7.940 -0.276 27.311 1.00 78.62 103 ALA A O 1
ATOM 826 N N . LYS A 1 104 ? -6.317 1.262 27.615 1.00 83.62 104 LYS A N 1
ATOM 827 C CA . LYS A 1 104 ? -7.001 2.331 26.881 1.00 83.62 104 LYS A CA 1
ATOM 828 C C . LYS A 1 104 ? -7.026 2.000 25.394 1.00 83.62 104 LYS A C 1
ATOM 830 O O . LYS A 1 104 ? -6.114 1.350 24.888 1.00 83.62 104 LYS A O 1
ATOM 835 N N . TRP A 1 105 ? -8.058 2.474 24.707 1.00 85.56 105 TRP A N 1
ATOM 836 C CA . TRP A 1 105 ? -8.151 2.316 23.263 1.00 85.56 105 TRP A CA 1
ATOM 837 C C . TRP A 1 105 ? -7.027 3.101 22.575 1.00 85.56 105 TRP A C 1
ATOM 839 O O . TRP A 1 105 ? -6.787 4.264 22.917 1.00 85.56 105 TRP A O 1
ATOM 849 N N . GLU A 1 106 ? -6.372 2.462 21.608 1.00 82.44 106 GLU A N 1
ATOM 850 C CA . GLU A 1 106 ? -5.303 3.014 20.776 1.00 82.44 106 GLU A CA 1
ATOM 851 C C . GLU A 1 106 ? -5.515 2.606 19.312 1.00 82.44 106 GLU A C 1
ATOM 853 O O . GLU A 1 106 ? -6.109 1.565 19.031 1.00 82.44 106 GLU A O 1
ATOM 858 N N . THR A 1 107 ? -5.046 3.437 18.383 1.00 73.38 107 THR A N 1
ATOM 859 C CA . THR A 1 107 ? -5.388 3.319 16.958 1.00 73.38 107 THR A CA 1
ATOM 860 C C . THR A 1 107 ? -4.670 2.177 16.249 1.00 73.38 107 THR A C 1
ATOM 862 O O . THR A 1 107 ? -5.243 1.566 15.352 1.00 73.38 107 THR A O 1
ATOM 865 N N . CYS A 1 108 ? -3.423 1.880 16.621 1.00 67.00 108 CYS A N 1
ATOM 866 C CA . CYS A 1 108 ? 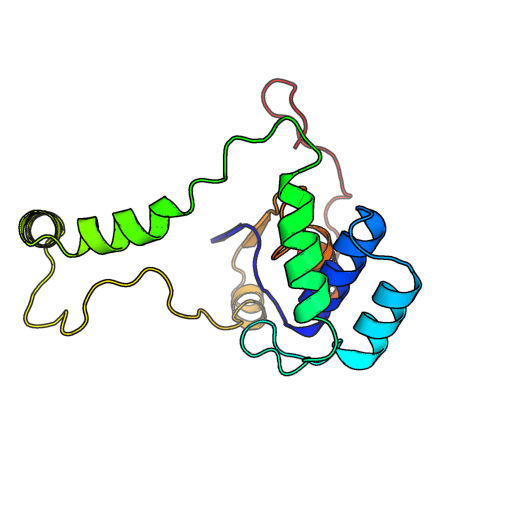-2.608 0.917 15.892 1.00 67.00 108 CYS A CA 1
ATOM 867 C C . CYS A 1 108 ? -2.047 -0.164 16.817 1.00 67.00 108 CYS A C 1
ATOM 869 O O . CYS A 1 108 ? -1.372 0.126 17.803 1.00 67.00 108 CYS A O 1
ATOM 871 N N . ARG A 1 109 ? -2.295 -1.422 16.445 1.00 60.62 109 ARG A N 1
ATOM 872 C CA . ARG A 1 109 ? -1.550 -2.598 16.899 1.00 60.62 109 ARG A CA 1
ATOM 873 C C . ARG A 1 109 ? -1.112 -3.372 15.665 1.00 60.62 109 ARG A C 1
ATOM 875 O O . ARG A 1 109 ? -1.894 -3.535 14.735 1.00 60.62 109 ARG A O 1
ATOM 882 N N . ILE A 1 110 ? 0.144 -3.803 15.660 1.00 56.59 110 ILE A N 1
ATOM 883 C CA . ILE A 1 110 ? 0.795 -4.401 14.491 1.00 56.59 110 ILE A CA 1
ATOM 884 C C . ILE A 1 110 ? 0.095 -5.717 14.117 1.00 56.59 110 ILE A C 1
ATOM 886 O O . ILE A 1 110 ? -0.131 -6.566 14.982 1.00 56.59 110 ILE A O 1
ATOM 890 N N . VAL A 1 111 ? -0.224 -5.883 12.831 1.00 57.66 111 VAL A N 1
ATOM 891 C CA . VAL A 1 111 ? -0.691 -7.144 12.235 1.00 57.66 111 VAL A CA 1
ATOM 892 C C . VAL A 1 111 ? 0.460 -7.709 11.404 1.00 57.66 111 VAL A C 1
ATOM 894 O O . VAL A 1 111 ? 1.018 -6.995 10.579 1.00 57.66 111 VAL A O 1
ATOM 897 N N . LEU A 1 112 ? 0.843 -8.954 11.687 1.00 58.56 112 LEU A N 1
ATOM 898 C CA . LEU A 1 112 ? 1.965 -9.661 11.057 1.00 58.56 112 LEU A CA 1
ATOM 899 C C . LEU A 1 112 ? 1.574 -10.304 9.716 1.00 58.56 112 LEU A C 1
ATOM 901 O O . LEU A 1 112 ? 0.390 -10.520 9.445 1.00 58.56 112 LEU A O 1
ATOM 905 N N . ASP A 1 113 ? 2.591 -10.656 8.927 1.00 65.31 113 ASP A N 1
ATOM 906 C CA . ASP A 1 113 ? 2.479 -11.314 7.621 1.00 65.31 113 ASP A CA 1
ATOM 907 C C . ASP A 1 113 ? 1.789 -12.681 7.712 1.00 65.31 113 ASP A C 1
ATOM 909 O O . ASP A 1 113 ? 2.335 -13.647 8.244 1.00 65.31 113 ASP A O 1
ATOM 913 N N . ILE A 1 114 ? 0.578 -12.775 7.155 1.00 76.06 114 ILE A N 1
ATOM 914 C CA . ILE A 1 114 ? -0.254 -13.996 7.175 1.00 76.06 114 ILE A CA 1
ATOM 915 C C . ILE A 1 114 ? -0.636 -14.504 5.777 1.00 76.06 114 ILE A C 1
ATOM 917 O O . ILE A 1 114 ? -1.310 -15.526 5.642 1.00 76.06 114 ILE A O 1
ATOM 921 N N . TYR A 1 115 ? -0.225 -13.819 4.706 1.00 75.94 115 TYR A N 1
ATOM 922 C CA . TYR A 1 115 ? -0.713 -14.110 3.352 1.00 75.94 115 TYR A CA 1
ATOM 923 C C . TYR A 1 115 ? -0.351 -15.515 2.860 1.00 75.94 115 TYR A C 1
ATOM 925 O O . TYR A 1 115 ? -1.190 -16.168 2.235 1.00 75.94 115 TYR A O 1
ATOM 933 N N . HIS A 1 116 ? 0.838 -16.022 3.200 1.00 72.94 116 HIS A N 1
ATOM 934 C CA . HIS A 1 116 ? 1.254 -17.380 2.836 1.00 72.94 116 HIS A CA 1
ATOM 935 C C . HIS A 1 116 ? 0.314 -18.460 3.397 1.00 72.94 116 HIS A C 1
ATOM 937 O O . HIS A 1 116 ? -0.020 -19.418 2.698 1.00 72.94 116 HIS A O 1
ATOM 943 N N . GLU A 1 117 ? -0.173 -18.294 4.627 1.00 81.00 117 GLU A N 1
ATOM 944 C CA . GLU A 1 117 ? -1.097 -19.242 5.262 1.00 81.00 117 GLU A CA 1
ATOM 945 C C . GLU A 1 117 ? -2.520 -19.120 4.696 1.00 81.00 117 GLU A C 1
ATOM 947 O O . GLU A 1 117 ? -3.205 -20.120 4.440 1.00 81.00 117 GLU A O 1
ATOM 952 N N . LEU A 1 118 ? -2.967 -17.885 4.452 1.00 83.69 118 LEU A N 1
ATOM 953 C CA . LEU A 1 118 ? -4.315 -17.609 3.957 1.00 83.69 118 LEU A CA 1
ATOM 954 C C . LEU A 1 118 ? -4.531 -18.126 2.529 1.00 83.69 118 LEU A C 1
ATOM 956 O O . LEU A 1 118 ? -5.611 -18.640 2.226 1.00 83.69 118 LEU A O 1
ATOM 960 N N . ILE A 1 119 ? -3.515 -18.031 1.665 1.00 81.31 119 ILE A N 1
ATOM 961 C CA . ILE A 1 119 ? -3.588 -18.526 0.283 1.00 81.31 119 ILE A CA 1
ATOM 962 C C . ILE A 1 119 ? -3.749 -20.052 0.266 1.00 81.31 119 ILE A C 1
ATOM 964 O O . ILE A 1 119 ? -4.632 -20.566 -0.424 1.00 81.31 119 ILE A O 1
ATOM 968 N N . HIS A 1 120 ? -2.969 -20.784 1.069 1.00 82.94 120 HIS A N 1
ATOM 969 C CA . HIS A 1 120 ? -3.078 -22.247 1.167 1.00 82.94 120 HIS A CA 1
ATOM 970 C C . HIS A 1 120 ? -4.429 -22.722 1.710 1.00 82.94 120 HIS A C 1
ATOM 972 O O . HIS A 1 120 ? -4.881 -23.814 1.373 1.00 82.94 120 HIS A O 1
ATOM 978 N N . SER A 1 121 ? -5.109 -21.886 2.492 1.00 87.50 121 SER A N 1
ATOM 979 C CA . SER A 1 121 ? -6.442 -22.180 3.027 1.00 87.50 121 SER A CA 1
ATOM 980 C C . SER A 1 121 ? -7.566 -22.049 1.984 1.00 87.50 121 SER A C 1
ATOM 982 O O . SER A 1 121 ? -8.738 -22.234 2.311 1.00 87.50 121 SER A O 1
ATOM 984 N N . GLY A 1 122 ? -7.245 -21.712 0.728 1.00 85.62 122 GLY A N 1
ATOM 985 C CA . GLY A 1 122 ? -8.222 -21.565 -0.356 1.00 85.62 122 GLY A CA 1
ATOM 986 C C . GLY A 1 122 ? -9.094 -20.312 -0.236 1.00 85.62 122 GLY A C 1
ATOM 987 O O . GLY A 1 122 ? -10.146 -20.217 -0.874 1.00 85.62 122 GLY A O 1
ATOM 988 N N . LEU A 1 123 ? -8.684 -19.341 0.586 1.00 88.88 123 LEU A N 1
ATOM 989 C CA . LEU A 1 123 ? -9.423 -18.100 0.771 1.00 88.88 123 LEU A CA 1
ATOM 990 C C . LEU A 1 123 ? -9.260 -17.187 -0.444 1.00 88.88 123 LEU A C 1
ATOM 992 O O . LEU A 1 123 ? -8.164 -16.955 -0.946 1.00 88.88 123 LEU A O 1
ATOM 996 N N . ARG A 1 124 ? -10.372 -16.593 -0.888 1.00 89.19 124 ARG A N 1
ATOM 997 C CA . ARG A 1 124 ? -10.330 -15.522 -1.888 1.00 89.19 124 ARG A CA 1
ATOM 998 C C . ARG A 1 124 ? -9.880 -14.217 -1.231 1.00 89.19 124 ARG A C 1
ATOM 1000 O O . ARG A 1 124 ? -10.593 -13.675 -0.374 1.00 89.19 124 ARG A O 1
ATOM 1007 N N . ILE A 1 125 ? -8.745 -13.699 -1.685 1.00 89.19 125 ILE A N 1
ATOM 1008 C CA . ILE A 1 125 ? -8.157 -12.435 -1.239 1.00 89.19 125 ILE A CA 1
ATOM 1009 C C . ILE A 1 125 ? -8.257 -11.422 -2.382 1.00 89.19 125 ILE A C 1
ATOM 1011 O O . ILE A 1 125 ? -7.880 -11.714 -3.513 1.00 89.19 125 ILE A O 1
ATOM 1015 N N . TRP A 1 126 ? -8.800 -10.247 -2.085 1.00 90.06 126 TRP A N 1
ATOM 1016 C CA . TRP A 1 126 ? -8.790 -9.087 -2.970 1.00 90.06 126 TRP A CA 1
ATOM 1017 C C . TRP A 1 126 ? -7.817 -8.063 -2.398 1.00 90.06 126 TRP A C 1
ATOM 1019 O O . TRP A 1 126 ? -7.979 -7.658 -1.248 1.00 90.06 126 TRP A O 1
ATOM 1029 N N . MET A 1 127 ? -6.837 -7.655 -3.196 1.00 89.69 127 MET A N 1
ATOM 1030 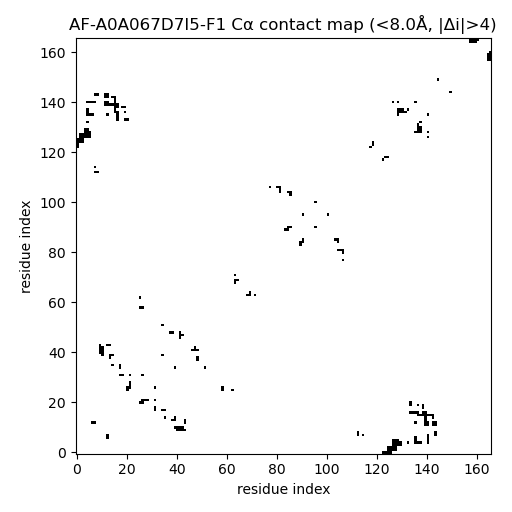C CA . MET A 1 127 ? -5.881 -6.607 -2.849 1.00 89.69 127 MET A CA 1
ATOM 1031 C C . MET A 1 127 ? -6.148 -5.392 -3.731 1.00 89.69 127 MET A C 1
ATOM 1033 O O . MET A 1 127 ? -6.313 -5.538 -4.943 1.00 89.69 127 MET A O 1
ATOM 1037 N N . PHE A 1 128 ? -6.212 -4.214 -3.125 1.00 90.62 128 PHE A N 1
ATOM 1038 C CA . PHE A 1 128 ? -6.353 -2.937 -3.814 1.00 90.62 128 PHE A CA 1
ATOM 1039 C C . PHE A 1 128 ? -5.363 -1.927 -3.229 1.00 90.62 128 PHE A C 1
ATOM 1041 O O . PHE A 1 128 ? -5.001 -2.015 -2.058 1.00 90.62 128 PHE A O 1
ATOM 1048 N N . SER A 1 129 ? -4.924 -0.970 -4.037 1.00 89.44 129 SER A N 1
ATOM 1049 C CA . SER A 1 129 ? -4.009 0.089 -3.606 1.00 89.44 129 SER A CA 1
ATOM 1050 C C . SER A 1 129 ? -4.452 1.402 -4.225 1.00 89.44 129 SER A C 1
ATOM 1052 O O . SER A 1 129 ? -4.719 1.443 -5.425 1.00 89.44 129 SER A O 1
ATOM 1054 N N . GLY A 1 130 ? -4.504 2.466 -3.424 1.00 88.00 130 GLY A N 1
ATOM 1055 C CA . GLY A 1 130 ? -4.590 3.824 -3.962 1.00 88.00 130 GLY A CA 1
ATOM 1056 C C . GLY A 1 130 ? -3.317 4.174 -4.739 1.00 88.00 130 GLY A C 1
ATOM 1057 O O . GLY A 1 130 ? -2.212 3.899 -4.272 1.00 88.00 130 GLY A O 1
ATOM 1058 N N . ASP A 1 131 ? -3.458 4.776 -5.915 1.00 85.88 131 ASP A N 1
ATOM 1059 C CA . ASP A 1 131 ? -2.346 5.120 -6.812 1.00 85.88 131 ASP A CA 1
ATOM 1060 C C . ASP A 1 131 ? -1.549 6.358 -6.366 1.00 85.88 131 ASP A C 1
ATOM 1062 O O . ASP A 1 131 ? -0.433 6.580 -6.836 1.00 85.88 131 ASP A O 1
ATOM 1066 N N . THR A 1 132 ? -2.080 7.125 -5.412 1.00 85.25 132 THR A N 1
ATOM 1067 C CA . THR A 1 132 ? -1.410 8.280 -4.799 1.00 85.25 132 THR A CA 1
ATOM 1068 C C . THR A 1 132 ? -0.806 7.999 -3.423 1.00 85.25 132 THR A C 1
ATOM 1070 O O . THR A 1 132 ? -0.237 8.912 -2.822 1.00 85.25 132 THR A O 1
ATOM 1073 N N . ASP A 1 133 ? -0.953 6.789 -2.874 1.00 80.50 133 ASP A N 1
ATOM 1074 C CA . ASP A 1 133 ? -0.340 6.464 -1.584 1.00 80.50 133 ASP A CA 1
ATOM 1075 C C . ASP A 1 133 ? 1.180 6.351 -1.736 1.00 80.50 133 ASP A C 1
ATOM 1077 O O . ASP A 1 133 ? 1.682 5.572 -2.539 1.00 80.50 133 ASP A O 1
ATOM 1081 N N . ALA A 1 134 ? 1.913 7.134 -0.949 1.00 82.38 134 ALA A N 1
ATOM 1082 C CA . ALA A 1 134 ? 3.370 7.141 -0.931 1.00 82.38 134 ALA A CA 1
ATOM 1083 C C . ALA A 1 134 ? 3.960 6.403 0.282 1.00 82.38 134 ALA A C 1
ATOM 1085 O O . ALA A 1 134 ? 5.184 6.407 0.427 1.00 82.38 134 ALA A O 1
ATOM 1086 N N . VAL A 1 135 ? 3.119 5.833 1.159 1.00 80.62 135 VAL A N 1
ATOM 1087 C CA . VAL A 1 135 ? 3.526 4.995 2.295 1.00 80.62 135 VAL A CA 1
ATOM 1088 C C . VAL A 1 135 ? 3.594 3.536 1.855 1.00 80.62 135 VAL A C 1
ATOM 1090 O O . VAL A 1 135 ? 4.679 2.971 1.902 1.00 80.62 135 VAL A O 1
ATOM 1093 N N . ILE A 1 136 ? 2.490 2.958 1.364 1.00 84.62 136 ILE A N 1
ATOM 1094 C CA . ILE A 1 136 ? 2.455 1.615 0.758 1.00 84.62 136 ILE A CA 1
ATOM 1095 C C . ILE A 1 136 ? 1.909 1.738 -0.675 1.00 84.62 136 ILE A C 1
ATOM 1097 O O . ILE A 1 136 ? 0.711 1.548 -0.918 1.00 84.62 136 ILE A O 1
ATOM 1101 N N . PRO A 1 137 ? 2.762 2.118 -1.644 1.00 90.31 137 PRO A N 1
ATOM 1102 C CA . PRO A 1 137 ? 2.313 2.429 -2.994 1.00 90.31 137 PRO A CA 1
ATOM 1103 C C . PRO A 1 137 ? 1.835 1.204 -3.773 1.00 90.31 137 PRO A C 1
ATOM 1105 O O . PRO A 1 137 ? 2.174 0.056 -3.487 1.00 90.31 137 PRO A O 1
ATOM 1108 N N . VAL A 1 138 ? 1.107 1.461 -4.863 1.00 92.62 138 VAL A N 1
ATOM 1109 C CA . VAL A 1 138 ? 0.659 0.428 -5.814 1.00 92.62 138 VAL A CA 1
ATOM 1110 C C . VAL A 1 138 ? 1.807 -0.431 -6.363 1.00 92.62 138 VAL A C 1
ATOM 1112 O O . VAL A 1 138 ? 1.614 -1.606 -6.668 1.00 92.62 138 VAL A O 1
ATOM 1115 N N . THR A 1 139 ? 3.014 0.121 -6.487 1.00 93.19 139 THR A N 1
ATOM 1116 C CA . THR A 1 139 ? 4.213 -0.614 -6.920 1.00 93.19 139 THR A CA 1
ATOM 1117 C C . THR A 1 139 ? 4.638 -1.676 -5.911 1.00 93.19 139 THR A C 1
ATOM 1119 O O . THR A 1 139 ? 5.043 -2.751 -6.339 1.00 93.19 139 THR A O 1
ATOM 1122 N N . SER A 1 140 ? 4.494 -1.417 -4.608 1.00 90.69 140 SER A N 1
ATOM 1123 C CA . SER A 1 140 ? 4.772 -2.382 -3.538 1.00 90.69 140 SER A CA 1
ATOM 1124 C C . SER A 1 140 ? 3.858 -3.592 -3.672 1.00 90.69 140 SER A C 1
ATOM 1126 O O . SER A 1 140 ? 4.333 -4.692 -3.938 1.00 90.69 140 SER A O 1
ATOM 1128 N N . ALA A 1 141 ? 2.542 -3.363 -3.718 1.00 91.19 141 ALA A N 1
ATOM 1129 C CA . ALA A 1 141 ? 1.574 -4.435 -3.942 1.00 91.19 141 ALA A CA 1
ATOM 1130 C C . ALA A 1 141 ? 1.835 -5.218 -5.244 1.00 91.19 141 ALA A C 1
ATOM 1132 O O . ALA A 1 141 ? 1.658 -6.434 -5.282 1.00 91.19 141 ALA A O 1
ATOM 1133 N N . ARG A 1 142 ? 2.274 -4.549 -6.321 1.00 92.94 142 ARG A N 1
ATOM 1134 C CA . ARG A 1 142 ? 2.627 -5.222 -7.582 1.00 92.94 142 ARG A CA 1
ATOM 1135 C C . ARG A 1 142 ? 3.833 -6.143 -7.438 1.00 92.94 142 ARG A C 1
ATOM 1137 O O . ARG A 1 142 ? 3.769 -7.246 -7.973 1.00 92.94 142 ARG A O 1
ATOM 1144 N N . TYR A 1 143 ? 4.894 -5.716 -6.754 1.00 92.19 143 TYR A N 1
ATOM 1145 C CA . TYR A 1 143 ? 6.058 -6.569 -6.513 1.00 92.19 143 TYR A CA 1
ATOM 1146 C C . TYR A 1 143 ? 5.705 -7.765 -5.636 1.00 92.19 143 TYR A C 1
ATOM 1148 O O . TYR A 1 143 ? 6.042 -8.889 -5.998 1.00 92.19 143 TYR A O 1
ATOM 1156 N N . SER A 1 144 ? 4.960 -7.552 -4.552 1.00 89.19 144 SER A N 1
ATOM 1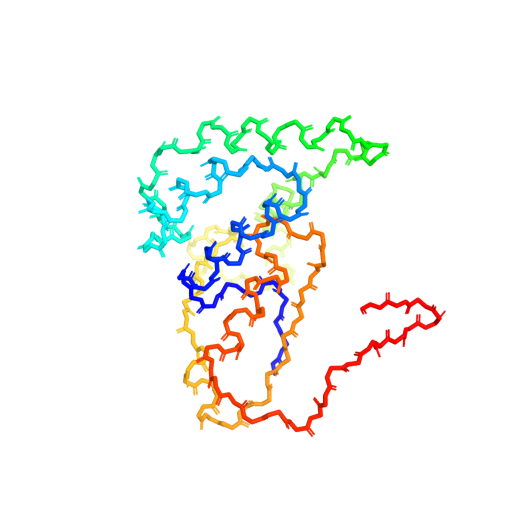157 C CA . SER A 1 144 ? 4.576 -8.633 -3.643 1.00 89.19 144 SER A CA 1
ATOM 1158 C C . SER A 1 144 ? 3.678 -9.664 -4.328 1.00 89.19 144 SER A C 1
ATOM 1160 O O . SER A 1 144 ? 3.864 -10.865 -4.158 1.00 89.19 144 SER A O 1
ATOM 1162 N N . ILE A 1 145 ? 2.730 -9.230 -5.171 1.00 89.88 145 ILE A N 1
ATOM 1163 C CA . ILE A 1 145 ? 1.883 -10.145 -5.958 1.00 89.88 145 ILE A CA 1
ATOM 1164 C C . ILE A 1 145 ? 2.708 -10.922 -6.992 1.00 89.88 145 ILE A C 1
ATOM 1166 O O . ILE A 1 145 ? 2.472 -12.117 -7.177 1.00 89.88 145 ILE A O 1
ATOM 1170 N N . ASP A 1 146 ? 3.658 -10.268 -7.664 1.00 91.06 146 ASP A N 1
ATOM 1171 C CA . ASP A 1 146 ? 4.540 -10.914 -8.645 1.00 91.06 146 ASP A CA 1
ATOM 1172 C C . ASP A 1 146 ? 5.422 -11.986 -7.980 1.00 91.06 146 ASP A C 1
ATOM 1174 O O . ASP A 1 146 ? 5.560 -13.096 -8.498 1.00 91.06 146 ASP A O 1
ATOM 1178 N N . ALA A 1 147 ? 5.912 -11.712 -6.767 1.00 89.50 147 ALA A N 1
ATOM 1179 C CA . ALA A 1 147 ? 6.721 -12.632 -5.970 1.00 89.50 147 ALA A CA 1
ATOM 1180 C C . ALA A 1 147 ? 5.987 -13.920 -5.563 1.00 89.50 147 ALA A C 1
ATOM 1182 O O . ALA A 1 147 ? 6.619 -14.963 -5.383 1.00 89.50 147 ALA A O 1
ATOM 1183 N N . LEU A 1 148 ? 4.651 -13.889 -5.470 1.00 86.75 148 LEU A N 1
ATOM 1184 C CA . LEU A 1 148 ? 3.845 -15.091 -5.225 1.00 86.75 148 LEU A CA 1
ATOM 1185 C C . LEU A 1 148 ? 3.867 -16.071 -6.411 1.00 86.75 148 LEU A C 1
ATOM 1187 O O . LEU A 1 148 ? 3.474 -17.227 -6.243 1.00 86.75 148 LEU A O 1
ATOM 1191 N N . ASN A 1 149 ? 4.303 -15.628 -7.598 1.00 89.06 149 ASN A N 1
ATOM 1192 C CA . ASN A 1 149 ? 4.445 -16.440 -8.808 1.00 89.06 149 ASN A CA 1
ATOM 1193 C C . ASN A 1 149 ? 3.178 -17.255 -9.148 1.00 89.06 149 ASN A C 1
ATOM 1195 O O . ASN A 1 149 ? 3.226 -18.437 -9.503 1.00 89.06 149 ASN A O 1
ATOM 1199 N N . LEU A 1 150 ? 2.011 -16.625 -8.987 1.00 88.12 150 LEU A N 1
ATOM 1200 C CA . LEU A 1 150 ? 0.714 -17.247 -9.246 1.00 88.12 150 LEU A CA 1
ATOM 1201 C C . LEU A 1 150 ? 0.347 -17.168 -10.737 1.00 88.12 150 LEU A C 1
ATOM 1203 O O . LEU A 1 150 ? 0.656 -16.182 -11.407 1.00 88.12 150 LEU A O 1
ATOM 1207 N N . PRO A 1 151 ? -0.375 -18.165 -11.278 1.00 92.19 151 PRO A N 1
ATOM 1208 C CA . PRO A 1 151 ? -0.805 -18.134 -12.667 1.00 92.19 151 PRO A CA 1
ATOM 1209 C C . PRO A 1 151 ? -1.849 -17.037 -12.912 1.00 92.19 151 PRO A C 1
ATOM 1211 O O . PRO A 1 151 ? -2.901 -16.982 -12.268 1.00 92.19 151 PRO A O 1
ATOM 1214 N N . THR A 1 152 ? -1.598 -16.202 -13.918 1.00 93.38 152 THR A N 1
ATOM 1215 C CA . THR A 1 152 ? -2.540 -15.168 -14.359 1.00 93.38 152 THR A CA 1
ATOM 1216 C C . THR A 1 152 ? -3.760 -15.793 -15.032 1.00 93.38 152 THR A C 1
ATOM 1218 O O . THR A 1 152 ? -3.679 -16.315 -16.141 1.00 93.38 152 THR A O 1
ATOM 1221 N N . VAL A 1 153 ? -4.925 -15.692 -14.387 1.00 94.56 153 VAL A N 1
ATOM 1222 C CA . VAL A 1 153 ? -6.200 -16.194 -14.937 1.00 94.56 153 VAL A CA 1
ATOM 1223 C C . VAL A 1 153 ? -6.816 -15.219 -15.945 1.00 94.56 153 VAL A C 1
ATOM 1225 O O . VAL A 1 153 ? -7.454 -15.630 -16.912 1.00 94.56 153 VAL A O 1
ATOM 1228 N N . LYS A 1 154 ? -6.661 -13.911 -15.717 1.00 94.44 154 LYS A N 1
ATOM 1229 C CA . LYS A 1 154 ? -7.146 -12.851 -16.610 1.00 94.44 154 LYS A CA 1
ATOM 1230 C C . LYS A 1 154 ? -6.078 -11.767 -16.726 1.00 94.44 154 LYS A C 1
ATOM 1232 O O . LYS A 1 154 ? -5.551 -11.372 -15.687 1.00 94.44 154 LYS A O 1
ATOM 1237 N N . PRO A 1 155 ? -5.785 -11.265 -17.938 1.00 94.31 155 PRO A N 1
ATOM 1238 C CA . PRO A 1 155 ? -4.841 -10.171 -18.101 1.00 94.31 155 PRO A CA 1
ATOM 1239 C C . PRO A 1 155 ? -5.351 -8.905 -17.409 1.00 94.31 155 PRO A C 1
ATOM 1241 O O . PRO A 1 155 ? -6.559 -8.734 -17.184 1.00 94.31 155 PRO A O 1
ATOM 1244 N N . TRP A 1 156 ? -4.408 -8.020 -17.091 1.00 92.06 156 TRP A N 1
ATOM 1245 C CA . TRP A 1 156 ? -4.702 -6.710 -16.529 1.00 92.06 156 TRP A CA 1
ATOM 1246 C C . TRP A 1 156 ? -5.637 -5.924 -17.452 1.00 92.06 156 TRP A C 1
ATOM 1248 O O . TRP A 1 156 ? -5.500 -5.951 -18.677 1.00 92.06 156 TRP A O 1
ATOM 1258 N N . ARG A 1 157 ? -6.599 -5.231 -16.849 1.00 93.50 157 ARG A N 1
ATOM 1259 C CA . ARG A 1 157 ? -7.521 -4.329 -17.535 1.00 93.50 157 ARG A CA 1
ATOM 1260 C C . ARG A 1 157 ? -7.953 -3.234 -16.573 1.00 93.50 157 ARG A C 1
ATOM 1262 O O . ARG A 1 157 ? -8.099 -3.506 -15.382 1.00 93.50 157 ARG A O 1
ATOM 1269 N N . ALA A 1 158 ? -8.211 -2.050 -17.113 1.00 93.44 158 ALA A N 1
ATOM 1270 C CA . ALA A 1 158 ? -8.888 -0.994 -16.377 1.00 93.44 158 ALA A CA 1
ATOM 1271 C C . ALA A 1 158 ? -10.298 -1.448 -15.969 1.00 93.44 158 ALA A C 1
ATOM 1273 O O . ALA A 1 158 ? -10.950 -2.227 -16.680 1.00 93.44 158 ALA A O 1
ATOM 1274 N N . TRP A 1 159 ? -10.764 -0.955 -14.828 1.00 91.38 159 TRP A N 1
ATOM 1275 C CA . TRP A 1 159 ? -12.161 -1.033 -14.425 1.00 91.38 159 TRP A CA 1
ATOM 1276 C C . TRP A 1 159 ? -12.743 0.380 -14.387 1.00 91.38 159 TRP A C 1
ATOM 1278 O O . TRP A 1 159 ? -12.008 1.361 -14.299 1.00 91.38 159 TRP A O 1
ATOM 1288 N N . TYR A 1 160 ? -14.062 0.466 -14.533 1.00 93.44 160 TYR A N 1
ATOM 1289 C CA . TYR A 1 160 ? -14.777 1.733 -14.571 1.00 93.44 160 TYR A CA 1
ATOM 1290 C C . TYR A 1 160 ? -15.946 1.683 -13.600 1.00 93.44 160 TYR A C 1
ATOM 1292 O O . TYR A 1 160 ? -16.669 0.684 -13.570 1.00 93.44 160 TYR A O 1
ATOM 1300 N N . ASP A 1 161 ? -16.148 2.772 -12.873 1.00 90.94 161 ASP A N 1
ATOM 1301 C CA . ASP A 1 161 ? -17.328 3.028 -12.057 1.00 90.94 161 ASP A CA 1
ATOM 1302 C C . ASP A 1 161 ? -17.907 4.385 -12.456 1.00 90.94 161 ASP A C 1
ATOM 1304 O O . ASP A 1 161 ? -17.205 5.391 -12.478 1.00 90.94 161 ASP A O 1
ATOM 1308 N N . GLU A 1 162 ? -19.156 4.387 -12.923 1.00 92.56 162 GLU A N 1
ATOM 1309 C CA . GLU A 1 162 ? -19.840 5.581 -13.453 1.00 92.56 162 GLU A CA 1
ATOM 1310 C C . GLU A 1 162 ? -19.030 6.403 -14.486 1.00 92.56 162 GLU A C 1
ATOM 1312 O O . GLU A 1 162 ? -19.164 7.620 -14.607 1.00 92.56 162 GLU A O 1
ATOM 1317 N N . GLY A 1 163 ? -18.183 5.733 -15.275 1.00 89.19 163 GLY A N 1
ATOM 1318 C CA . GLY A 1 163 ? -17.329 6.370 -16.285 1.00 89.19 163 GLY A CA 1
ATOM 1319 C C . GLY A 1 163 ? -16.007 6.928 -15.748 1.00 89.19 163 GLY A C 1
ATOM 1320 O O . GLY A 1 163 ? -15.187 7.392 -16.541 1.00 89.19 163 GLY A O 1
ATOM 1321 N N . GLN A 1 164 ? -15.762 6.838 -14.442 1.00 81.31 164 GLN A N 1
ATOM 1322 C CA . GLN A 1 164 ? -14.462 7.097 -13.832 1.00 81.31 164 GLN A CA 1
ATOM 1323 C C . GLN A 1 164 ? -13.626 5.822 -13.851 1.00 81.31 164 GLN A C 1
ATOM 1325 O O . GLN A 1 164 ? -14.132 4.731 -13.600 1.00 81.31 164 GLN A O 1
ATOM 1330 N N . VAL A 1 165 ? -12.353 5.960 -14.205 1.00 86.38 165 VAL A N 1
ATOM 1331 C CA . VAL A 1 165 ? -11.387 4.861 -14.134 1.00 86.38 165 VAL A CA 1
ATOM 1332 C C . VAL A 1 165 ? -10.864 4.747 -12.707 1.00 86.38 165 VAL A C 1
ATOM 1334 O O . VAL A 1 165 ? -10.656 5.772 -12.057 1.00 86.38 165 VAL A O 1
ATOM 1337 N N . GLY A 1 166 ? -10.622 3.523 -12.248 1.00 70.81 166 GLY A N 1
ATOM 1338 C CA . GLY A 1 166 ? -9.818 3.269 -11.053 1.00 70.81 166 GLY A CA 1
ATOM 1339 C C . GLY A 1 166 ? -8.785 2.177 -11.267 1.00 70.81 166 GLY A C 1
ATOM 1340 O O . GLY A 1 166 ? -8.536 1.796 -12.437 1.00 70.81 166 GLY A O 1
#

Secondary structure (DSSP, 8-state):
-EEES----HHHHHHHHHHHHHHTTSS-HHHHHHHHHHHTT--SSS----SSHHHHHHHHHHHTTSSS--S---THHHHHHHHHHTSHHHHHHTT--TTT--SPP-S-------HHHHHHTT---EEE--TT-SSS-HHHHHHHHHHTT---SS-----EETTEE-

Solvent-accessible surface area (backbone atoms only — not comparable to full-atom values): 10318 Å² total; per-residue (Å²): 92,78,44,67,46,59,87,72,48,44,45,35,39,42,54,13,34,49,49,46,36,39,78,73,67,68,45,51,74,66,57,43,54,48,47,54,76,69,40,45,86,38,40,84,90,61,66,74,63,70,92,46,58,74,55,52,57,51,41,63,60,50,63,65,68,80,53,95,74,61,68,70,78,70,74,51,61,62,60,51,45,43,56,50,62,60,33,70,70,48,28,56,74,70,64,60,52,72,93,74,54,80,65,80,66,72,95,79,77,92,81,78,83,51,63,78,62,45,54,76,69,70,56,66,74,45,80,48,50,55,86,82,41,82,80,48,18,44,48,10,50,49,42,49,55,57,72,66,70,66,86,82,88,66,80,90,72,85,49,70,59,99,83,43,76,104

Foldseek 3Di:
DEDELDDADQQLQQVLLLVLCDVVVLDDPVVSVVSCVQFNPAGLVGGPPPPCPVVSVVSVVCVCPPDPVVPPPPPCPQVVCLVQCQDPVNCVVVVPDCVVCVDRDHDDDDDDNDVVVCVVVVDDYHYYYDCPDSSRHPSSVVSSVVVVVDDDPDDDDWDDDPNDTD

Nearest PDB structures (foldseek):
  6wia-assembly1_A-2  TM=6.054E-01  e=1.990E-05  Homo sapiens
  4ci9-assembly1_A-2  TM=6.041E-01  e=5.512E-05  Homo sapiens
  4mws-assembly1_B  TM=6.106E-01  e=7.005E-05  Homo sapiens
  4cib-assembly1_A-2  TM=6.095E-01  e=8.902E-05  Homo sapiens
  6sz9-assembly1_A  TM=1.777E-01  e=9.961E+00  Legionella pneumophila